Protein AF-A0A0C3QW92-F1 (afdb_monomer)

Foldseek 3Di:
DDDDDDDPPDPVVVVVVVVVVVVVVVVVVVVVVVVVVVVVVVVVLVVLVVVLVVVVVVCVVVVPPVDDVVVVVVVVVVSVVVVCVPPPPDPDDPPPPCDPCCVVVNNPDDVVVVVVVVVVVVVVVVVVVVPPDDPPPPDPPDDDDDDDDDDDPDDDDDDDDDDDDDDDDDDDDDDDD

Mean predicted aligned error: 20.6 Å

pLDDT: mean 70.95, std 16.52, range [39.31, 97.06]

Organism: NCBI:txid1051891

Solvent-accessible surface area (backbone atoms only — not comparable to full-atom values): 11782 Å² total; per-residue (Å²): 138,80,84,81,78,80,82,84,76,78,66,65,64,63,61,52,49,54,54,51,51,51,52,51,51,52,53,50,52,53,50,52,53,52,51,53,52,51,55,50,53,53,51,53,50,51,51,51,53,50,52,52,51,50,52,51,54,49,42,60,72,68,64,51,87,80,75,44,7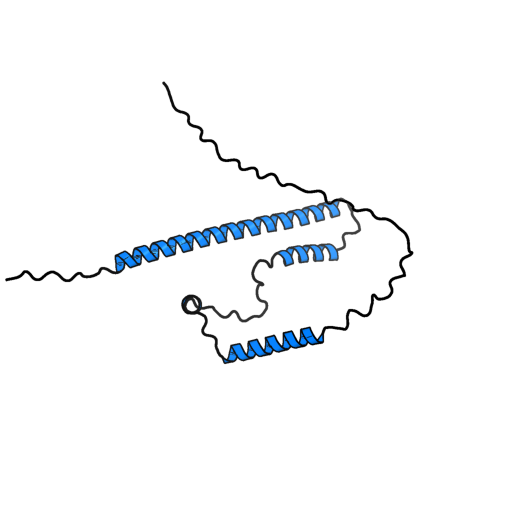4,64,57,55,51,50,52,51,50,51,62,52,58,70,53,64,84,44,78,73,81,64,83,85,59,85,78,73,79,80,46,75,64,32,73,76,72,47,71,80,78,53,71,74,57,53,53,52,54,50,52,52,51,49,50,54,52,52,50,59,58,67,67,64,85,76,89,78,86,84,74,89,82,74,79,85,81,84,90,76,89,80,94,73,90,78,79,82,85,83,83,81,80,83,85,78,87,80,79,87,78,82,83,85,82,79,85,86,134

Structure (mmCIF, N/CA/C/O backbone):
data_AF-A0A0C3QW92-F1
#
_entry.id   AF-A0A0C3QW92-F1
#
loop_
_atom_site.group_PDB
_atom_site.id
_atom_site.type_symbol
_atom_site.label_atom_id
_atom_site.label_alt_id
_atom_site.label_comp_id
_atom_site.label_asym_id
_atom_site.label_entity_id
_atom_site.label_seq_id
_atom_site.pdbx_PDB_ins_code
_atom_site.Cartn_x
_atom_site.Cartn_y
_atom_site.Cartn_z
_atom_site.occupancy
_atom_site.B_iso_or_equiv
_atom_site.auth_seq_id
_atom_site.auth_comp_id
_atom_site.auth_asym_id
_atom_site.auth_atom_id
_atom_site.pdbx_PDB_model_num
ATOM 1 N N . MET A 1 1 ? 32.031 0.595 -63.935 1.00 53.91 1 MET A N 1
ATOM 2 C CA . MET A 1 1 ? 31.294 1.785 -63.458 1.00 53.91 1 MET A CA 1
ATOM 3 C C . MET A 1 1 ? 30.206 1.260 -62.545 1.00 53.91 1 MET A C 1
ATOM 5 O O . MET A 1 1 ? 29.098 1.015 -63.002 1.00 53.91 1 MET A O 1
ATOM 9 N N . ASP A 1 2 ? 30.573 0.970 -61.298 1.00 61.22 2 ASP A N 1
ATOM 10 C CA . ASP A 1 2 ? 29.681 0.332 -60.329 1.00 61.22 2 ASP A CA 1
ATOM 11 C C . ASP A 1 2 ? 28.888 1.401 -59.567 1.00 61.22 2 ASP A C 1
ATOM 13 O O . ASP A 1 2 ? 29.482 2.383 -59.107 1.00 61.22 2 ASP A O 1
ATOM 17 N N . PRO A 1 3 ? 27.555 1.266 -59.445 1.00 74.06 3 PRO A N 1
ATOM 18 C CA . PRO A 1 3 ? 26.740 2.254 -58.763 1.00 74.06 3 PRO A CA 1
ATOM 19 C C . PRO A 1 3 ? 26.936 2.144 -57.249 1.00 74.06 3 PRO A C 1
ATOM 21 O O . PRO A 1 3 ? 26.678 1.119 -56.620 1.00 74.06 3 PRO A O 1
ATOM 24 N N . LEU A 1 4 ? 27.396 3.255 -56.682 1.00 71.12 4 LEU A N 1
ATOM 25 C CA . LEU A 1 4 ? 27.609 3.498 -55.263 1.00 71.12 4 LEU A CA 1
ATOM 26 C C . LEU A 1 4 ? 26.313 3.223 -54.472 1.00 71.12 4 LEU A C 1
ATOM 28 O O . LEU A 1 4 ? 25.321 3.941 -54.610 1.00 71.12 4 LEU A O 1
ATOM 32 N N . ALA A 1 5 ? 26.314 2.175 -53.647 1.00 74.50 5 ALA A N 1
ATOM 33 C CA . ALA A 1 5 ? 25.187 1.845 -52.780 1.00 74.50 5 ALA A CA 1
ATOM 34 C C . ALA A 1 5 ? 24.950 2.963 -51.738 1.00 74.50 5 ALA A C 1
ATOM 36 O O . ALA A 1 5 ? 25.911 3.468 -51.147 1.00 74.50 5 ALA A O 1
ATOM 37 N N . PRO A 1 6 ? 23.692 3.364 -51.473 1.00 74.56 6 PRO A N 1
ATOM 38 C CA . PRO A 1 6 ? 23.403 4.448 -50.541 1.00 74.56 6 PRO A CA 1
ATOM 39 C C . PRO A 1 6 ? 23.664 4.033 -49.081 1.00 74.56 6 PRO A C 1
ATOM 41 O O . PRO A 1 6 ? 23.365 2.899 -48.691 1.00 74.56 6 PRO A O 1
ATOM 44 N N . PRO A 1 7 ? 24.158 4.949 -48.225 1.00 71.12 7 PRO A N 1
ATOM 45 C CA . PRO A 1 7 ? 24.403 4.651 -46.822 1.00 71.12 7 PRO A CA 1
ATOM 46 C C . PRO A 1 7 ? 23.078 4.458 -46.075 1.00 71.12 7 PRO A C 1
ATOM 48 O O . PRO A 1 7 ? 22.225 5.350 -46.022 1.00 71.12 7 PRO A O 1
ATOM 51 N N . LEU A 1 8 ? 22.928 3.291 -45.446 1.00 64.44 8 LEU A N 1
ATOM 52 C CA . LEU A 1 8 ? 21.831 2.960 -44.540 1.00 64.44 8 LEU A CA 1
ATOM 53 C C . LEU A 1 8 ? 21.866 3.893 -43.318 1.00 64.44 8 LEU A C 1
ATOM 55 O O . LEU A 1 8 ? 22.445 3.572 -42.279 1.00 64.44 8 LEU A O 1
ATOM 59 N N . ARG A 1 9 ? 21.219 5.061 -43.420 1.00 64.75 9 ARG A N 1
ATOM 60 C CA . ARG A 1 9 ? 20.893 5.908 -42.267 1.00 64.75 9 ARG A CA 1
ATOM 61 C C . ARG A 1 9 ? 19.939 5.134 -41.360 1.00 64.75 9 ARG A C 1
ATOM 63 O O . ARG A 1 9 ? 18.720 5.163 -41.538 1.00 64.75 9 ARG A O 1
ATOM 70 N N . ARG A 1 10 ? 20.507 4.423 -40.383 1.00 65.75 10 ARG A N 1
ATOM 71 C CA . ARG A 1 10 ? 19.773 3.810 -39.273 1.00 65.75 10 ARG A CA 1
ATOM 72 C C . ARG A 1 10 ? 18.906 4.901 -38.646 1.00 65.75 10 ARG A C 1
ATOM 74 O O . ARG A 1 10 ? 19.425 5.928 -38.224 1.00 65.75 10 ARG A O 1
ATOM 81 N N . ARG A 1 11 ? 17.585 4.711 -38.632 1.00 70.44 11 ARG A N 1
ATOM 82 C CA . ARG A 1 11 ? 16.642 5.576 -37.910 1.00 70.44 11 ARG A CA 1
ATOM 83 C C . ARG A 1 11 ? 16.424 4.962 -36.520 1.00 70.44 11 ARG A C 1
ATOM 85 O O . ARG A 1 11 ? 15.485 4.178 -36.374 1.00 70.44 11 ARG A O 1
ATOM 92 N N . PRO A 1 12 ? 17.267 5.264 -35.510 1.00 76.25 12 PRO A N 1
ATOM 93 C CA . PRO A 1 12 ? 17.177 4.641 -34.183 1.00 76.25 12 PRO A CA 1
ATOM 94 C C . PRO A 1 12 ? 15.831 4.908 -33.497 1.00 76.25 12 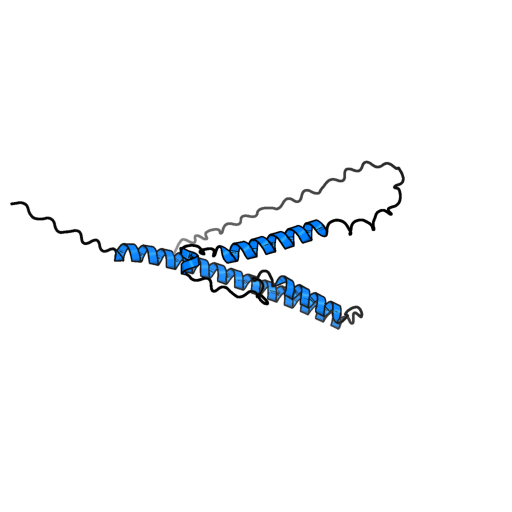PRO A C 1
ATOM 96 O O . PRO A 1 12 ? 15.383 4.111 -32.679 1.00 76.25 12 PRO A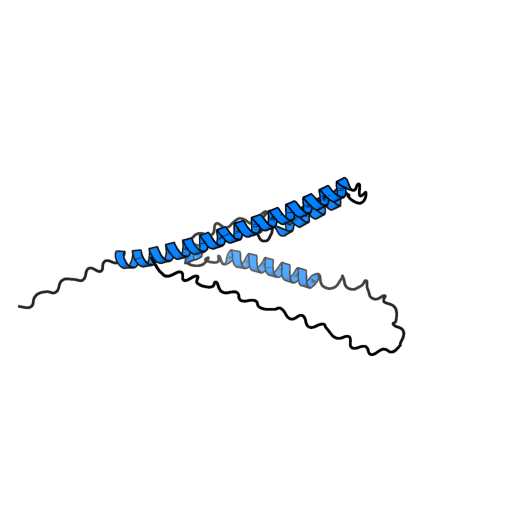 O 1
ATOM 99 N N . PHE A 1 13 ? 15.140 5.981 -33.892 1.00 82.81 13 PHE A N 1
ATOM 100 C CA . PHE A 1 13 ? 13.857 6.392 -33.330 1.00 82.81 13 PHE A CA 1
ATOM 101 C C . PHE A 1 13 ? 12.744 5.345 -33.440 1.00 82.81 13 PHE A C 1
ATOM 103 O O . PHE A 1 13 ? 11.928 5.258 -32.530 1.00 82.81 13 PHE A O 1
ATOM 110 N N . ARG A 1 14 ? 12.707 4.523 -34.502 1.00 83.00 14 ARG A N 1
ATOM 111 C CA . ARG A 1 14 ? 11.650 3.500 -34.639 1.00 83.00 14 ARG A CA 1
ATOM 112 C C . ARG A 1 14 ? 11.787 2.411 -33.574 1.00 83.00 14 ARG A C 1
ATOM 114 O O . ARG A 1 14 ? 10.817 2.091 -32.901 1.00 83.00 14 ARG A O 1
ATOM 121 N N . TYR A 1 15 ? 12.999 1.900 -33.374 1.00 84.44 15 TYR A N 1
ATOM 122 C CA . TYR A 1 15 ? 13.267 0.881 -32.356 1.00 84.44 15 TYR A CA 1
ATOM 123 C C . TYR A 1 15 ? 13.136 1.439 -30.936 1.00 84.44 15 TYR A C 1
ATOM 125 O O . TYR A 1 15 ? 12.532 0.795 -30.083 1.00 84.44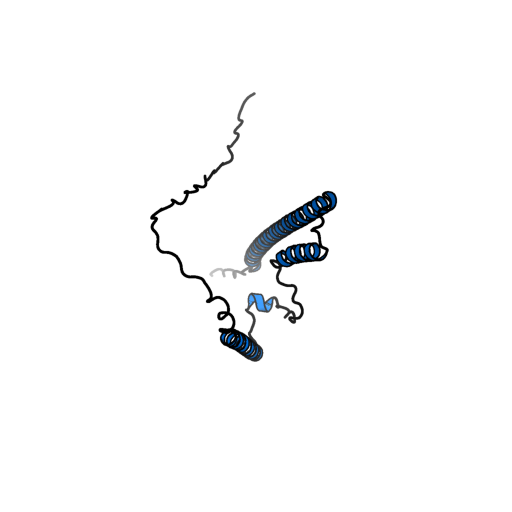 15 TYR A O 1
ATOM 133 N N . ALA A 1 16 ? 13.628 2.658 -30.699 1.00 87.94 16 ALA A N 1
ATOM 134 C CA . ALA A 1 16 ? 13.503 3.318 -29.403 1.00 87.94 16 ALA A CA 1
ATOM 135 C C . ALA A 1 16 ? 12.035 3.523 -28.996 1.00 87.94 16 ALA A C 1
ATOM 137 O O . ALA A 1 16 ? 11.675 3.254 -27.853 1.00 87.94 16 ALA A O 1
ATOM 138 N N . PHE A 1 17 ? 11.175 3.936 -29.935 1.00 92.75 17 PHE A N 1
ATOM 139 C CA . PHE A 1 17 ? 9.751 4.125 -29.666 1.00 92.75 17 PHE A CA 1
ATOM 140 C C . PHE A 1 17 ? 9.057 2.816 -29.277 1.00 92.75 17 PHE A C 1
ATOM 142 O O . PHE A 1 17 ? 8.297 2.795 -28.313 1.00 92.75 17 PHE A O 1
ATOM 149 N N . HIS A 1 18 ? 9.356 1.710 -29.968 1.00 89.50 18 HIS A N 1
ATOM 150 C CA . HIS A 1 18 ? 8.782 0.408 -29.621 1.00 89.50 18 HIS A CA 1
ATOM 151 C C . HIS A 1 18 ? 9.189 -0.047 -28.214 1.00 89.50 18 HIS A C 1
ATOM 153 O O . HIS A 1 18 ? 8.323 -0.444 -27.436 1.00 89.50 18 HIS A O 1
ATOM 159 N N . ILE A 1 19 ? 10.467 0.093 -27.848 1.00 94.12 19 ILE A N 1
ATOM 160 C CA . ILE A 1 19 ? 10.949 -0.257 -26.501 1.00 94.12 19 ILE A CA 1
ATOM 161 C C . ILE A 1 19 ? 10.284 0.627 -25.439 1.00 94.12 19 ILE A C 1
ATOM 163 O O . ILE A 1 19 ? 9.784 0.117 -24.438 1.00 94.12 19 ILE A O 1
ATOM 167 N N . LEU A 1 20 ? 10.219 1.940 -25.678 1.00 94.75 20 LEU A N 1
ATOM 168 C CA . LEU A 1 20 ? 9.598 2.884 -24.752 1.00 94.75 20 LEU A CA 1
ATOM 169 C C . LEU A 1 20 ? 8.101 2.606 -24.577 1.00 94.75 20 LEU A C 1
ATOM 171 O O . LEU A 1 20 ? 7.603 2.645 -23.458 1.00 94.75 20 LEU A O 1
ATOM 175 N N . SER A 1 21 ? 7.394 2.277 -25.661 1.00 93.31 21 SER A N 1
ATOM 176 C CA . SER A 1 21 ? 5.967 1.944 -25.610 1.00 93.31 21 SER A CA 1
ATOM 177 C C . SER A 1 21 ? 5.696 0.663 -24.818 1.00 93.31 21 SER A C 1
ATOM 179 O O . SER A 1 21 ? 4.755 0.624 -24.028 1.00 93.31 21 SER A O 1
ATOM 181 N N . GLY A 1 22 ? 6.552 -0.357 -24.960 1.00 96.25 22 GLY A N 1
ATOM 182 C CA . GLY A 1 22 ? 6.461 -1.586 -24.176 1.00 96.25 22 GLY A CA 1
ATOM 183 C C . GLY A 1 22 ? 6.705 -1.329 -22.691 1.00 96.25 22 GLY A C 1
ATOM 184 O O . GLY A 1 22 ? 5.920 -1.773 -21.859 1.00 96.25 22 GLY A O 1
ATOM 185 N N . LEU A 1 23 ? 7.739 -0.547 -22.365 1.00 96.31 23 LEU A N 1
ATOM 186 C CA . LEU A 1 23 ? 8.052 -0.169 -20.986 1.00 96.31 23 LEU A CA 1
ATOM 187 C C . LEU A 1 23 ? 6.943 0.683 -20.353 1.00 96.31 23 LEU A C 1
ATOM 189 O O . LEU A 1 23 ? 6.585 0.476 -19.198 1.00 96.31 23 LEU A O 1
ATOM 193 N N . ALA A 1 24 ? 6.378 1.625 -21.109 1.00 96.19 24 ALA A N 1
ATOM 194 C CA . ALA A 1 24 ? 5.265 2.442 -20.646 1.00 96.19 24 ALA A CA 1
ATOM 195 C C . ALA A 1 24 ? 4.026 1.580 -20.365 1.00 96.19 24 ALA A C 1
ATOM 197 O O . ALA A 1 24 ? 3.384 1.755 -19.333 1.00 96.19 24 ALA A O 1
ATOM 198 N N . MET A 1 25 ? 3.724 0.610 -21.235 1.00 97.06 25 MET A N 1
ATOM 199 C CA . MET A 1 25 ? 2.604 -0.313 -21.036 1.00 97.06 25 MET A CA 1
ATOM 200 C C . MET A 1 25 ? 2.798 -1.225 -19.825 1.00 97.06 25 MET A C 1
ATOM 202 O O . MET A 1 25 ? 1.863 -1.394 -19.045 1.00 97.06 25 MET A O 1
ATOM 206 N N . THR A 1 26 ? 3.992 -1.786 -19.618 1.00 96.94 26 THR A N 1
ATOM 207 C CA . THR A 1 26 ? 4.255 -2.626 -18.438 1.00 96.94 26 THR A CA 1
ATOM 208 C C . THR A 1 26 ? 4.254 -1.806 -17.153 1.00 96.94 26 THR A C 1
ATOM 210 O O . THR A 1 26 ? 3.671 -2.237 -16.160 1.00 96.94 26 THR A O 1
ATOM 213 N N . SER A 1 27 ? 4.831 -0.601 -17.176 1.00 96.12 27 SER A N 1
ATOM 214 C CA . SER A 1 27 ? 4.802 0.328 -16.044 1.00 96.12 27 SER A CA 1
ATOM 215 C C . SER A 1 27 ? 3.369 0.706 -15.669 1.00 96.12 27 SER A C 1
ATOM 217 O O . SER A 1 27 ? 3.001 0.625 -14.497 1.00 96.12 27 SER A O 1
ATOM 219 N N . LEU A 1 28 ? 2.532 1.032 -16.658 1.00 95.69 28 LEU A N 1
ATOM 220 C CA . LEU A 1 28 ? 1.125 1.347 -16.436 1.00 95.69 28 LEU A CA 1
ATOM 221 C C . LEU A 1 28 ? 0.346 0.134 -15.907 1.00 95.69 28 LEU A C 1
ATOM 223 O O . LEU A 1 28 ? -0.447 0.275 -14.979 1.00 95.69 28 LEU A O 1
ATOM 227 N N . ALA A 1 29 ? 0.596 -1.062 -16.447 1.00 95.38 29 ALA A N 1
ATOM 228 C CA . ALA A 1 29 ? -0.040 -2.291 -15.979 1.00 95.38 29 ALA A CA 1
ATOM 229 C C . ALA A 1 29 ? 0.293 -2.580 -14.506 1.00 95.38 29 ALA A C 1
ATOM 231 O O . ALA A 1 29 ? -0.610 -2.847 -13.714 1.00 95.38 29 ALA A O 1
ATOM 232 N N . LEU A 1 30 ? 1.568 -2.461 -14.122 1.00 95.38 30 LEU A N 1
ATOM 233 C CA . LEU A 1 30 ? 2.003 -2.609 -12.730 1.00 95.38 30 LEU A CA 1
ATOM 234 C C . LEU A 1 30 ? 1.372 -1.547 -11.827 1.00 95.38 30 LEU A C 1
ATOM 236 O O . LEU A 1 30 ? 0.913 -1.860 -10.730 1.00 95.38 30 LEU A O 1
ATOM 240 N N . HIS A 1 31 ? 1.293 -0.302 -12.298 1.00 94.75 31 HIS A N 1
ATOM 241 C CA . HIS A 1 31 ? 0.679 0.780 -11.539 1.00 94.75 31 HIS A CA 1
ATOM 242 C C . HIS A 1 31 ? -0.798 0.506 -11.231 1.00 94.75 31 HIS A C 1
ATOM 244 O O . HIS A 1 31 ? -1.225 0.655 -10.088 1.00 94.75 31 HIS A O 1
ATOM 250 N N . ILE A 1 32 ? -1.568 0.048 -12.221 1.00 95.12 32 ILE A N 1
ATOM 251 C CA . ILE A 1 32 ? -2.993 -0.269 -12.047 1.00 95.12 32 ILE A CA 1
ATOM 252 C C . ILE A 1 32 ? -3.187 -1.445 -11.081 1.00 95.12 32 ILE A C 1
ATOM 254 O O . ILE A 1 32 ? -4.102 -1.418 -10.257 1.00 95.12 32 ILE A O 1
ATOM 258 N N . ILE A 1 33 ? -2.330 -2.470 -11.148 1.00 94.88 33 ILE A N 1
ATOM 259 C CA . ILE A 1 33 ? -2.380 -3.605 -10.213 1.00 94.88 33 ILE A CA 1
ATOM 260 C C . ILE A 1 33 ? -2.158 -3.113 -8.779 1.00 94.88 33 ILE A C 1
ATOM 262 O O . ILE A 1 33 ? -2.973 -3.410 -7.906 1.00 94.88 33 ILE A O 1
ATOM 266 N N . ASN A 1 34 ? -1.139 -2.280 -8.561 1.00 88.75 34 ASN A N 1
ATOM 267 C CA . ASN A 1 34 ? -0.847 -1.717 -7.244 1.00 88.75 34 ASN A CA 1
ATOM 268 C C . ASN A 1 34 ? -1.993 -0.838 -6.721 1.00 88.75 34 ASN A C 1
ATOM 270 O O . ASN A 1 34 ? -2.345 -0.927 -5.547 1.00 88.75 34 ASN A O 1
ATOM 274 N N . GLN A 1 35 ? -2.617 -0.024 -7.580 1.00 91.56 35 GLN A N 1
ATOM 275 C CA . GLN A 1 35 ? -3.794 0.764 -7.196 1.00 91.56 35 GLN A CA 1
ATOM 276 C C . GLN A 1 35 ? -4.964 -0.128 -6.775 1.00 91.56 35 GLN A C 1
ATOM 278 O O . GLN A 1 35 ? -5.629 0.137 -5.775 1.00 91.56 35 GLN A O 1
ATOM 283 N N . ARG A 1 36 ? -5.224 -1.206 -7.523 1.00 93.00 36 ARG A N 1
ATOM 284 C CA . ARG A 1 36 ? -6.300 -2.144 -7.194 1.00 93.00 36 ARG A CA 1
ATOM 285 C C . ARG A 1 36 ? -6.066 -2.809 -5.841 1.00 93.00 36 ARG A C 1
ATOM 287 O O . ARG A 1 36 ? -7.015 -2.956 -5.071 1.00 93.00 36 ARG A O 1
ATOM 294 N N . ASP A 1 37 ? -4.830 -3.199 -5.562 1.00 88.44 37 ASP A N 1
ATOM 295 C CA . ASP A 1 37 ? -4.475 -3.844 -4.303 1.00 88.44 37 ASP A CA 1
ATOM 296 C C . ASP A 1 37 ? -4.570 -2.859 -3.127 1.00 88.44 37 ASP A C 1
ATOM 298 O O . ASP A 1 37 ? -5.143 -3.216 -2.098 1.00 88.44 37 ASP A O 1
ATOM 302 N N . ALA A 1 38 ? -4.167 -1.597 -3.318 1.00 84.62 38 ALA A N 1
ATOM 303 C CA . ALA A 1 38 ? -4.364 -0.527 -2.335 1.00 84.62 38 ALA A CA 1
ATOM 304 C C . ALA A 1 38 ? -5.856 -0.278 -2.034 1.00 84.62 38 ALA A C 1
ATOM 306 O O . ALA A 1 38 ? -6.283 -0.251 -0.882 1.00 84.62 38 ALA A O 1
ATOM 307 N N . HIS A 1 39 ? -6.706 -0.207 -3.062 1.00 89.50 39 HIS A N 1
ATOM 308 C CA . HIS A 1 39 ? -8.150 -0.081 -2.846 1.00 89.50 39 HIS A CA 1
ATOM 309 C C . HIS A 1 39 ? -8.752 -1.298 -2.134 1.00 89.50 39 HIS A C 1
ATOM 311 O O . HIS A 1 39 ? -9.734 -1.170 -1.398 1.00 89.50 39 HIS A O 1
ATOM 317 N N . ARG A 1 40 ? -8.199 -2.496 -2.354 1.00 88.69 40 ARG A N 1
ATOM 318 C CA . ARG A 1 40 ? -8.641 -3.707 -1.658 1.00 88.69 40 ARG A CA 1
ATOM 319 C C . ARG A 1 40 ? -8.258 -3.664 -0.181 1.00 88.69 40 ARG A C 1
ATOM 321 O O . ARG A 1 40 ? -9.109 -3.996 0.643 1.00 88.69 40 ARG A O 1
ATOM 328 N N . SER A 1 41 ? -7.038 -3.240 0.156 1.00 84.94 41 SER A N 1
ATOM 329 C CA . SER A 1 41 ? -6.630 -3.065 1.554 1.00 84.94 41 SER A CA 1
ATOM 330 C C . SER A 1 41 ? -7.471 -2.004 2.257 1.00 84.94 41 SER A C 1
ATOM 332 O O . SER A 1 41 ? -7.938 -2.255 3.364 1.00 84.94 41 SER A O 1
ATOM 334 N N . ASP A 1 42 ? -7.769 -0.885 1.591 1.00 85.88 42 ASP A N 1
ATOM 335 C CA . ASP A 1 42 ? -8.598 0.184 2.161 1.00 85.88 42 ASP A CA 1
ATOM 336 C C . ASP A 1 42 ? -10.013 -0.301 2.483 1.00 85.88 42 ASP A C 1
ATOM 338 O O . ASP A 1 42 ? -10.562 -0.012 3.545 1.00 85.88 42 ASP A O 1
ATOM 342 N N . ARG A 1 43 ? -10.616 -1.089 1.585 1.00 89.81 43 ARG A N 1
ATOM 343 C CA . ARG A 1 43 ? -11.952 -1.655 1.813 1.00 89.81 43 ARG A CA 1
ATOM 344 C C . ARG A 1 43 ? -11.970 -2.637 2.974 1.00 89.81 43 ARG A C 1
ATOM 346 O O . ARG A 1 43 ? -12.890 -2.582 3.784 1.00 89.81 43 ARG A O 1
ATOM 353 N N . LEU A 1 44 ? -10.973 -3.517 3.060 1.00 86.50 44 LEU A N 1
ATOM 354 C CA . LEU A 1 44 ? -10.842 -4.438 4.191 1.00 86.50 44 LEU A CA 1
ATOM 355 C C . LEU A 1 44 ? -10.639 -3.667 5.498 1.00 86.50 44 LEU A C 1
ATOM 357 O O . LEU A 1 44 ? -11.251 -4.004 6.503 1.00 86.50 44 LEU A O 1
ATOM 361 N N . HIS A 1 45 ? -9.862 -2.586 5.467 1.00 83.19 45 HIS A N 1
ATOM 362 C CA . HIS A 1 45 ? -9.645 -1.723 6.624 1.00 83.19 45 HIS A CA 1
ATOM 363 C C . HIS A 1 45 ? -10.932 -1.058 7.111 1.00 83.19 45 HIS A C 1
ATOM 365 O O . HIS A 1 45 ? -11.263 -1.113 8.296 1.00 83.19 45 HIS A O 1
ATOM 371 N N . LEU A 1 46 ? -11.697 -0.462 6.195 1.00 89.00 46 LEU A N 1
ATOM 372 C CA . LEU A 1 46 ? -12.987 0.139 6.525 1.00 89.00 46 LEU A CA 1
ATOM 373 C C . LEU A 1 46 ? -13.987 -0.914 7.025 1.00 89.00 46 LEU A C 1
ATOM 375 O O . LEU A 1 46 ? -14.727 -0.640 7.968 1.00 89.00 46 LEU A O 1
ATOM 379 N N . ALA A 1 47 ? -13.978 -2.125 6.462 1.00 90.31 47 ALA A N 1
ATOM 380 C CA . ALA A 1 47 ? -14.802 -3.236 6.940 1.00 90.31 47 ALA A CA 1
ATOM 381 C C . ALA A 1 47 ? -14.432 -3.656 8.377 1.00 90.31 47 ALA A C 1
ATOM 383 O O . ALA A 1 47 ? -15.310 -3.841 9.217 1.00 90.31 47 ALA A O 1
ATOM 384 N N . THR A 1 48 ? -13.141 -3.730 8.704 1.00 88.56 48 THR A N 1
ATOM 385 C CA . THR A 1 48 ? -12.685 -4.021 10.071 1.00 88.56 48 THR A CA 1
ATOM 386 C C . THR A 1 48 ? -13.096 -2.913 11.037 1.00 88.56 48 THR A C 1
ATOM 388 O O . THR A 1 48 ? -13.687 -3.191 12.077 1.00 88.56 48 THR A O 1
ATOM 391 N N . LYS A 1 49 ? -12.862 -1.643 10.680 1.00 87.62 49 LYS A N 1
ATOM 392 C CA . LYS A 1 49 ? -13.262 -0.491 11.505 1.00 87.62 49 LYS A CA 1
ATOM 393 C C . LYS A 1 49 ? -14.766 -0.450 11.758 1.00 87.62 49 LYS A C 1
ATOM 395 O O . LYS A 1 49 ? -15.184 -0.193 12.881 1.00 87.62 49 LYS A O 1
ATOM 400 N N . THR A 1 50 ? -15.571 -0.705 10.730 1.00 90.75 50 THR A N 1
ATOM 401 C CA . THR A 1 50 ? -17.035 -0.739 10.865 1.00 90.75 50 THR A CA 1
ATOM 402 C C . THR A 1 50 ? -17.488 -1.888 11.755 1.00 90.75 50 THR A C 1
ATOM 404 O O . THR A 1 50 ? -18.289 -1.643 12.645 1.00 90.75 50 THR A O 1
ATOM 407 N N . THR A 1 51 ? -16.904 -3.082 11.612 1.00 90.44 51 THR A N 1
ATOM 408 C CA . THR A 1 51 ? -17.206 -4.234 12.482 1.00 90.44 51 THR A CA 1
ATOM 409 C C . THR A 1 51 ? -16.882 -3.933 13.948 1.00 90.44 51 THR A C 1
ATOM 411 O O . THR A 1 51 ? -17.696 -4.195 14.827 1.00 90.44 51 THR A O 1
ATOM 414 N N . ILE A 1 52 ? -15.724 -3.318 14.218 1.00 87.88 52 ILE A N 1
ATOM 415 C CA . ILE A 1 52 ? -15.318 -2.918 15.575 1.00 87.88 52 ILE A CA 1
ATOM 416 C C . ILE A 1 52 ? -16.282 -1.876 16.157 1.00 87.88 52 ILE A C 1
ATOM 418 O O . ILE A 1 52 ? -16.690 -1.979 17.311 1.00 87.88 52 ILE A O 1
ATOM 422 N N . LEU A 1 53 ? -16.652 -0.859 15.375 1.00 89.12 53 LEU A N 1
ATOM 423 C CA . LEU A 1 53 ? -17.589 0.174 15.823 1.00 89.12 53 LEU A CA 1
ATOM 424 C C . LEU A 1 53 ? -18.997 -0.395 16.042 1.00 89.12 53 LEU A C 1
ATOM 426 O O . LEU A 1 53 ? -19.683 -0.001 16.984 1.00 89.12 53 LEU A O 1
ATOM 430 N N . GLU A 1 54 ? -19.432 -1.329 15.202 1.00 90.88 54 GLU A N 1
ATOM 431 C CA . GLU A 1 54 ? -20.712 -2.016 15.349 1.00 90.88 54 GLU A CA 1
ATOM 432 C C . GLU A 1 54 ? -20.736 -2.880 16.615 1.00 90.88 54 GLU A C 1
ATOM 434 O O . GLU A 1 54 ? -21.679 -2.798 17.400 1.00 90.88 54 GLU A O 1
ATOM 439 N N . GLU A 1 55 ? -19.656 -3.612 16.893 1.00 89.06 55 GLU A N 1
ATOM 440 C CA . GLU A 1 55 ? -19.498 -4.348 18.146 1.00 89.06 55 GLU A CA 1
ATOM 441 C C . GLU A 1 55 ? -19.536 -3.408 19.361 1.00 89.06 55 GLU A C 1
ATOM 443 O O . GLU A 1 55 ? -20.266 -3.657 20.323 1.00 89.06 55 GLU A O 1
ATOM 448 N N . LEU A 1 56 ? -18.804 -2.292 1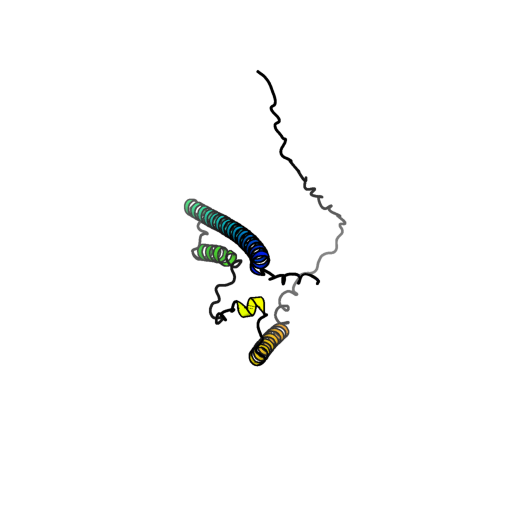9.307 1.00 87.38 56 LEU A N 1
ATOM 449 C CA . LEU A 1 56 ? -18.749 -1.319 20.395 1.00 87.38 56 LEU A CA 1
ATOM 450 C C . LEU A 1 56 ? -20.122 -0.693 20.665 1.00 87.38 56 LEU A C 1
ATOM 452 O O . LEU A 1 56 ? -20.562 -0.598 21.810 1.00 87.38 56 LEU A O 1
ATOM 456 N N . THR A 1 57 ? -20.825 -0.288 19.606 1.00 88.94 57 THR A N 1
ATOM 457 C CA . THR A 1 57 ? -22.176 0.276 19.720 1.00 88.94 57 THR A CA 1
ATOM 458 C C . THR A 1 57 ? -23.185 -0.757 20.216 1.00 88.94 57 THR A C 1
ATOM 460 O O . THR A 1 57 ? -24.063 -0.404 21.004 1.00 88.94 57 THR A O 1
ATOM 463 N N . GLY A 1 58 ? -23.039 -2.028 19.826 1.00 88.69 58 GLY A N 1
ATOM 464 C CA . GLY A 1 58 ? -23.812 -3.146 20.363 1.00 88.69 58 GLY A CA 1
ATOM 465 C C . GLY A 1 58 ? -23.629 -3.302 21.872 1.00 88.69 58 GLY A C 1
ATOM 466 O O . GLY A 1 58 ? -24.616 -3.320 22.606 1.00 88.69 58 GLY A O 1
ATOM 467 N N . ARG A 1 59 ? -22.377 -3.314 22.344 1.00 85.19 59 ARG A N 1
ATOM 468 C CA . ARG A 1 59 ? -22.038 -3.438 23.772 1.00 85.19 59 ARG A CA 1
ATOM 469 C C . ARG A 1 59 ? -22.500 -2.235 24.611 1.00 85.19 59 ARG A C 1
ATOM 471 O O . ARG A 1 59 ? -22.979 -2.404 25.731 1.00 85.19 59 ARG A O 1
ATOM 478 N N . ILE A 1 60 ? -22.425 -1.017 24.061 1.00 85.31 60 ILE A N 1
ATOM 479 C CA . ILE A 1 60 ? -22.958 0.191 24.720 1.00 85.31 60 ILE A CA 1
ATOM 480 C C . ILE A 1 60 ? -24.480 0.083 24.872 1.00 85.31 60 ILE A C 1
ATOM 482 O O . ILE A 1 60 ? -25.027 0.402 25.926 1.00 85.31 60 ILE A O 1
ATOM 486 N N . ARG A 1 61 ? -25.181 -0.391 23.833 1.00 87.12 61 ARG A N 1
ATOM 487 C CA . ARG A 1 61 ? -26.640 -0.572 23.873 1.00 87.12 61 ARG A CA 1
ATOM 488 C C . ARG A 1 61 ? -27.079 -1.691 24.813 1.00 87.12 61 ARG A C 1
ATOM 490 O O . ARG A 1 61 ? -28.152 -1.573 25.394 1.00 87.12 61 ARG A O 1
ATOM 497 N N . SER A 1 62 ? -26.280 -2.745 24.978 1.00 88.12 62 SER A N 1
ATOM 498 C CA . SER A 1 62 ? -26.563 -3.815 25.942 1.00 88.12 62 SER A CA 1
ATOM 499 C C . SER A 1 62 ? -26.303 -3.409 27.396 1.00 88.12 62 SER A C 1
ATOM 501 O O . SER A 1 62 ? -26.598 -4.194 28.293 1.00 88.12 62 SER A O 1
ATOM 503 N N . GLY A 1 63 ? -25.788 -2.197 27.640 1.00 83.25 63 GLY A N 1
ATOM 504 C CA . GLY A 1 63 ? -25.520 -1.689 28.984 1.00 83.25 63 GLY A CA 1
ATOM 505 C C . GLY A 1 63 ? -24.418 -2.462 29.704 1.00 83.25 63 GLY A C 1
ATOM 506 O O . GLY A 1 63 ? -24.461 -2.558 30.927 1.00 83.25 63 GLY A O 1
ATOM 507 N N . ASP A 1 64 ? -23.472 -3.041 28.955 1.00 79.69 64 ASP A N 1
ATOM 508 C CA . ASP A 1 64 ? -22.423 -3.891 29.516 1.00 79.69 64 ASP A CA 1
ATOM 509 C C . ASP A 1 64 ? -21.432 -3.041 30.343 1.00 79.69 64 ASP A C 1
ATOM 511 O O . ASP A 1 64 ? -20.758 -2.167 29.783 1.00 79.69 64 ASP A O 1
ATOM 515 N N . PRO A 1 65 ? -21.336 -3.238 31.674 1.00 66.56 65 PRO A N 1
ATOM 516 C CA . PRO A 1 65 ? -20.514 -2.401 32.547 1.00 66.56 65 PRO A CA 1
ATOM 517 C C . PRO A 1 65 ? -19.005 -2.651 32.401 1.00 66.56 65 PRO A C 1
ATOM 519 O O . PRO A 1 65 ? -18.219 -1.929 33.013 1.00 66.56 65 PRO A O 1
ATOM 522 N N . SER A 1 66 ? -18.573 -3.644 31.611 1.00 65.75 66 SER A N 1
ATOM 523 C CA . SER A 1 66 ? -17.148 -3.929 31.386 1.00 65.75 66 SER A CA 1
ATOM 524 C C . SER A 1 66 ? -16.469 -2.974 30.396 1.00 65.75 66 SER A C 1
ATOM 526 O O . SER A 1 66 ? -15.244 -2.956 30.321 1.00 65.75 66 SER A O 1
ATOM 528 N N . LEU A 1 67 ? -17.234 -2.161 29.656 1.00 68.75 67 LEU A N 1
ATOM 529 C CA . LEU A 1 67 ? -16.722 -1.178 28.694 1.00 68.75 67 LEU A CA 1
ATOM 530 C C . LEU A 1 67 ? -16.001 -0.020 29.399 1.00 68.75 67 LEU A C 1
ATOM 532 O O . LEU A 1 67 ? -16.550 1.058 29.626 1.00 68.75 67 LEU A O 1
ATOM 536 N N . THR A 1 68 ? -14.729 -0.232 29.718 1.00 78.19 68 THR A N 1
ATOM 537 C CA . THR A 1 68 ? -13.851 0.833 30.204 1.00 78.19 68 THR A CA 1
ATOM 538 C C . THR A 1 68 ? -13.295 1.606 29.008 1.00 78.19 68 THR A C 1
ATOM 540 O O . THR A 1 68 ? -12.936 1.014 27.990 1.00 78.19 68 THR A O 1
ATOM 543 N N . LEU A 1 69 ? -13.176 2.934 29.122 1.00 77.69 69 LEU A N 1
ATOM 544 C CA . LEU A 1 69 ? -12.626 3.802 28.064 1.00 77.69 69 LEU A CA 1
ATOM 545 C C . LEU A 1 69 ? -11.242 3.335 27.562 1.00 77.69 69 LEU A C 1
ATOM 547 O O . LEU A 1 69 ? -10.886 3.555 26.406 1.00 77.69 69 LEU A O 1
ATOM 551 N N . ASP A 1 70 ? -10.486 2.660 28.428 1.00 80.06 70 ASP A N 1
ATOM 552 C CA . ASP A 1 70 ? -9.175 2.082 28.133 1.00 80.06 70 ASP A CA 1
ATOM 553 C C . ASP A 1 70 ? -9.245 0.898 27.152 1.00 80.06 70 ASP A C 1
ATOM 555 O O . ASP A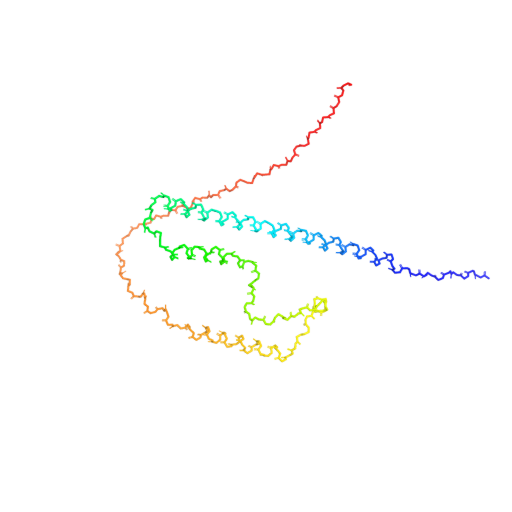 1 70 ? -8.411 0.780 26.257 1.00 80.06 70 ASP A O 1
ATOM 559 N N . GLU A 1 71 ? -10.284 0.060 27.232 1.00 77.06 71 GLU A N 1
ATOM 560 C CA . GLU A 1 71 ? -10.488 -1.042 26.284 1.00 77.06 71 GLU A CA 1
ATOM 561 C C . GLU A 1 71 ? -10.825 -0.515 24.890 1.00 77.06 71 GLU A C 1
ATOM 563 O O . GLU A 1 71 ? -10.293 -1.007 23.896 1.00 77.06 71 GLU A O 1
ATOM 568 N N . VAL A 1 72 ? -11.643 0.539 24.819 1.00 79.81 72 VAL A N 1
ATOM 569 C CA . VAL A 1 72 ? -11.964 1.225 23.560 1.00 79.81 72 VAL A CA 1
ATOM 570 C C . VAL A 1 72 ? -10.694 1.777 22.924 1.00 79.81 72 VAL A C 1
ATOM 572 O O . VAL A 1 72 ? -10.441 1.560 21.740 1.00 79.81 72 VAL A O 1
ATOM 575 N N . ASN A 1 73 ? -9.859 2.439 23.726 1.00 81.88 73 ASN A N 1
ATOM 576 C CA . ASN A 1 73 ? -8.605 3.015 23.263 1.00 81.88 73 ASN A CA 1
ATOM 577 C C . ASN A 1 73 ? -7.611 1.924 22.828 1.00 81.88 73 ASN A C 1
ATOM 579 O O . ASN A 1 73 ? -6.948 2.047 21.803 1.00 81.88 73 ASN A O 1
ATOM 583 N N . LYS A 1 74 ? -7.565 0.796 23.544 1.00 82.44 74 LYS A N 1
ATOM 584 C CA . LYS A 1 74 ? -6.743 -0.367 23.192 1.00 82.44 74 LYS A CA 1
ATOM 585 C C . LYS A 1 74 ? -7.186 -1.014 21.881 1.00 82.44 74 LYS A C 1
ATOM 587 O O . LYS A 1 74 ? -6.335 -1.326 21.051 1.00 82.44 74 LYS A O 1
ATOM 592 N N . VAL A 1 75 ? -8.489 -1.194 21.672 1.00 79.00 75 VAL A N 1
ATOM 593 C CA . VAL A 1 75 ? -9.046 -1.753 20.429 1.00 79.00 75 VAL A CA 1
ATOM 594 C C . VAL A 1 75 ? -8.837 -0.793 19.258 1.00 79.00 75 VAL A C 1
ATOM 596 O O . VAL A 1 75 ? -8.447 -1.224 18.174 1.00 79.00 75 VAL A O 1
ATOM 599 N N . MET A 1 76 ? -9.007 0.511 19.476 1.00 79.12 76 MET A N 1
ATOM 600 C CA . MET A 1 76 ? -8.734 1.527 18.461 1.00 79.12 76 MET A CA 1
ATOM 601 C C . MET A 1 76 ? -7.244 1.568 18.096 1.00 79.12 76 MET A C 1
ATOM 603 O O . MET A 1 76 ? -6.903 1.555 16.916 1.00 79.12 76 MET A O 1
ATOM 607 N N . LYS A 1 77 ? -6.357 1.468 19.092 1.00 81.06 77 LYS A N 1
ATOM 608 C CA . LYS A 1 77 ? -4.909 1.346 18.895 1.00 81.06 77 LYS A CA 1
ATOM 609 C C . LYS A 1 77 ? -4.529 0.063 18.150 1.00 81.06 77 LYS A C 1
ATOM 611 O O . LYS A 1 77 ? -3.647 0.104 17.305 1.00 81.06 77 LYS A O 1
ATOM 616 N N . LEU A 1 78 ? -5.198 -1.062 18.409 1.00 74.75 78 LEU A N 1
ATOM 617 C CA . LEU A 1 78 ? -5.009 -2.321 17.668 1.00 74.75 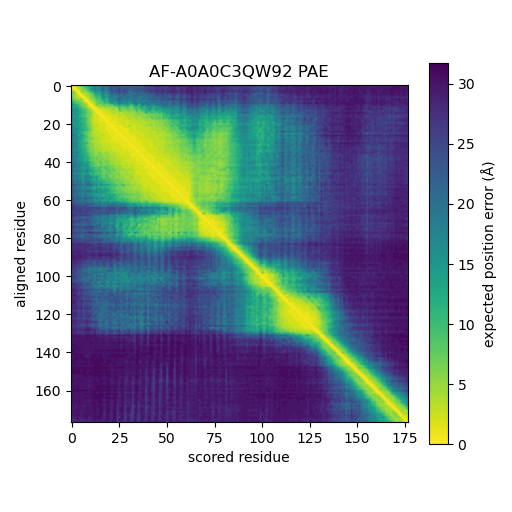78 LEU A CA 1
ATOM 618 C C . LEU A 1 78 ? -5.473 -2.213 16.206 1.00 74.75 78 LEU A C 1
ATOM 620 O O . LEU A 1 78 ? -4.811 -2.720 15.301 1.00 74.75 78 LEU A O 1
ATOM 624 N N . ALA A 1 79 ? -6.587 -1.524 15.960 1.00 74.19 79 ALA A N 1
ATOM 625 C CA . ALA A 1 79 ? -7.060 -1.244 14.607 1.00 74.19 79 ALA A CA 1
ATOM 626 C C . ALA A 1 79 ? -6.108 -0.301 13.851 1.00 74.19 79 ALA A C 1
ATOM 628 O O . ALA A 1 79 ? -5.964 -0.413 12.633 1.00 74.19 79 ALA A O 1
ATOM 629 N N . GLU A 1 80 ? -5.442 0.609 14.564 1.00 74.19 80 GLU A N 1
ATOM 630 C CA . GLU A 1 80 ? -4.379 1.458 14.028 1.00 74.19 80 GLU A CA 1
ATOM 631 C C . GLU A 1 80 ? -3.070 0.694 13.814 1.00 74.19 80 GLU A C 1
ATOM 633 O O . GLU A 1 80 ? -2.432 0.892 12.790 1.00 74.19 80 GLU A O 1
ATOM 638 N N . THR A 1 81 ? -2.654 -0.232 14.678 1.00 65.88 81 THR A N 1
ATOM 639 C CA . THR A 1 81 ? -1.397 -0.969 14.451 1.00 65.88 81 THR A CA 1
ATOM 640 C C . THR A 1 81 ? -1.475 -1.939 13.273 1.00 65.88 81 THR A C 1
ATOM 642 O O . THR A 1 81 ? -0.484 -2.122 12.569 1.00 65.88 81 THR A O 1
ATOM 645 N N . HIS A 1 82 ? -2.656 -2.487 12.967 1.00 59.72 82 HIS A N 1
ATOM 646 C CA . HIS A 1 82 ? -2.872 -3.288 11.754 1.00 59.72 82 HIS A CA 1
ATOM 647 C C . HIS A 1 82 ? -2.806 -2.448 10.453 1.00 59.72 82 HIS A C 1
ATOM 649 O O . HIS A 1 82 ? -2.848 -2.994 9.350 1.00 59.72 82 HIS A O 1
ATOM 655 N N . THR A 1 83 ? -2.665 -1.117 10.548 1.00 54.19 83 THR A N 1
ATOM 656 C CA . THR A 1 83 ? -2.403 -0.241 9.390 1.00 54.19 83 THR A CA 1
ATOM 657 C C . THR A 1 83 ? -0.947 -0.269 8.913 1.00 54.19 83 THR A C 1
ATOM 659 O O . THR A 1 83 ? -0.688 0.090 7.766 1.00 54.19 83 THR A O 1
ATOM 662 N N . LEU A 1 84 ? 0.000 -0.765 9.723 1.00 53.12 84 LEU A N 1
ATOM 663 C CA . LEU A 1 84 ? 1.444 -0.793 9.418 1.00 53.12 84 LEU A CA 1
ATOM 664 C C . LEU A 1 84 ? 1.878 -1.891 8.420 1.00 53.12 84 LEU A C 1
ATOM 666 O O . LEU A 1 84 ? 3.027 -2.322 8.404 1.00 53.12 84 LEU A O 1
ATOM 670 N N . GLY A 1 85 ? 0.966 -2.339 7.555 1.00 46.62 85 GLY A N 1
ATOM 671 C CA . GLY A 1 85 ? 1.346 -2.882 6.245 1.00 46.62 85 GLY A CA 1
ATOM 672 C C . GLY A 1 85 ? 1.683 -1.776 5.232 1.00 46.62 85 GLY A C 1
ATOM 673 O O . GLY A 1 85 ? 2.309 -2.047 4.210 1.00 46.62 85 GLY A O 1
ATOM 674 N N . ALA A 1 86 ? 1.296 -0.527 5.517 1.00 49.91 86 ALA A N 1
ATOM 675 C CA . ALA A 1 86 ? 1.918 0.653 4.934 1.00 49.91 86 ALA A CA 1
ATOM 676 C C . ALA A 1 86 ? 3.299 0.843 5.587 1.00 49.91 86 ALA A C 1
ATOM 678 O O . ALA A 1 86 ? 3.399 0.634 6.801 1.00 49.91 86 ALA A O 1
ATOM 679 N N . PRO A 1 87 ? 4.357 1.213 4.829 1.00 40.66 87 PRO A N 1
ATOM 680 C CA . PRO A 1 87 ? 5.652 1.494 5.438 1.00 40.66 87 PRO A CA 1
ATOM 681 C C . PRO A 1 87 ? 5.423 2.483 6.583 1.00 40.66 87 PRO A C 1
ATOM 683 O O . PRO A 1 87 ? 4.627 3.413 6.399 1.00 40.66 87 PRO A O 1
ATOM 686 N N . PRO A 1 88 ? 6.035 2.258 7.762 1.00 44.84 88 PRO A N 1
ATOM 687 C CA . PRO A 1 88 ? 5.890 3.171 8.881 1.00 44.84 88 PRO A CA 1
ATOM 688 C C . PRO A 1 88 ? 6.142 4.570 8.336 1.00 44.84 88 PRO A C 1
ATOM 690 O O . PRO A 1 88 ? 7.163 4.807 7.693 1.00 44.84 88 PRO A O 1
ATOM 693 N N . SER A 1 89 ? 5.182 5.478 8.514 1.00 47.34 89 SER A N 1
ATOM 694 C CA . SER A 1 89 ? 5.483 6.892 8.386 1.00 47.34 89 SER A CA 1
ATOM 695 C C . SER A 1 89 ? 6.574 7.144 9.412 1.00 47.34 89 SER A C 1
ATOM 697 O O . SER A 1 89 ? 6.294 7.161 10.612 1.00 47.34 89 SER A O 1
ATOM 699 N N . ASP A 1 90 ? 7.805 7.194 8.913 1.00 42.59 90 ASP A N 1
ATOM 700 C CA . ASP A 1 90 ? 9.025 7.470 9.638 1.00 42.59 90 ASP A CA 1
ATOM 701 C C . ASP A 1 90 ? 8.798 8.723 10.479 1.00 42.59 90 ASP A C 1
ATOM 703 O O . ASP A 1 90 ? 8.938 9.859 10.022 1.00 42.59 90 ASP A O 1
ATOM 707 N N . ALA A 1 91 ? 8.438 8.511 11.740 1.00 48.28 91 ALA A N 1
ATOM 708 C CA . ALA A 1 91 ? 8.862 9.415 12.774 1.00 48.28 91 ALA A CA 1
ATOM 709 C C . ALA A 1 91 ? 10.399 9.379 12.727 1.00 48.28 91 ALA A C 1
ATOM 711 O O . ALA A 1 91 ? 11.026 8.388 13.092 1.00 48.28 91 ALA A O 1
ATOM 712 N N . GLU A 1 92 ? 10.972 10.449 12.178 1.00 48.69 92 GLU A N 1
ATOM 713 C CA . GLU A 1 92 ? 12.364 10.861 12.380 1.00 48.69 92 GLU A CA 1
ATOM 714 C C . GLU A 1 92 ? 13.474 10.014 11.738 1.00 48.69 92 GLU A C 1
ATOM 716 O O . GLU A 1 92 ? 14.598 9.990 12.239 1.00 48.69 92 GLU A O 1
ATOM 721 N N . LYS A 1 93 ? 13.250 9.409 10.566 1.00 49.88 93 LYS A N 1
ATOM 722 C CA . LYS A 1 93 ? 14.381 9.110 9.670 1.00 49.88 93 LYS A CA 1
ATOM 723 C C . LYS A 1 93 ? 14.439 10.153 8.559 1.00 49.88 93 LYS A C 1
ATOM 725 O O . LYS A 1 93 ? 13.429 10.359 7.886 1.00 49.88 93 LYS A O 1
ATOM 730 N N . PRO A 1 94 ? 15.579 10.850 8.362 1.00 47.44 94 PRO A N 1
ATOM 731 C CA . PRO A 1 94 ? 15.714 11.792 7.266 1.00 47.44 94 PRO A CA 1
ATOM 732 C C . PRO A 1 94 ? 15.519 11.007 5.976 1.00 47.44 94 PRO A C 1
ATOM 734 O O . PRO A 1 94 ? 16.325 10.148 5.622 1.00 47.44 94 PRO A O 1
ATOM 737 N N . GLN A 1 95 ? 14.394 11.282 5.328 1.00 51.00 95 GLN A N 1
ATOM 738 C CA . GLN A 1 95 ? 14.000 10.737 4.048 1.00 51.00 95 GLN A CA 1
ATOM 739 C C . GLN A 1 95 ? 15.092 11.095 3.039 1.00 51.00 95 GLN A C 1
ATOM 741 O O . GLN A 1 95 ? 15.112 12.183 2.465 1.00 51.00 95 GLN A O 1
ATOM 746 N N . GLU A 1 96 ? 16.052 10.193 2.858 1.00 58.78 96 GLU A N 1
ATOM 747 C CA . GLU A 1 96 ? 16.998 10.305 1.768 1.00 58.78 96 GLU A CA 1
ATOM 748 C C . GLU A 1 96 ? 16.197 10.244 0.480 1.00 58.78 96 GLU A C 1
ATOM 750 O O . GLU A 1 96 ? 15.557 9.241 0.151 1.00 58.78 96 GLU A O 1
ATOM 755 N N . THR A 1 97 ? 16.200 11.364 -0.231 1.00 58.81 97 THR A N 1
ATOM 756 C CA . THR A 1 97 ? 15.546 11.511 -1.518 1.00 58.81 97 THR A CA 1
ATOM 757 C C . THR A 1 97 ? 16.208 10.541 -2.487 1.00 58.81 97 THR A C 1
ATOM 759 O O . THR A 1 97 ? 17.241 10.855 -3.074 1.00 58.81 97 THR A O 1
ATOM 762 N N . THR A 1 98 ? 15.646 9.342 -2.623 1.00 61.28 98 THR A N 1
ATOM 763 C CA . THR A 1 98 ? 16.132 8.346 -3.577 1.00 61.28 98 THR A CA 1
ATOM 764 C C . THR A 1 98 ? 15.987 8.949 -4.967 1.00 61.28 98 THR A C 1
ATOM 766 O O . THR A 1 98 ? 14.873 9.177 -5.445 1.00 61.28 98 THR A O 1
ATOM 769 N N . SER A 1 99 ? 17.108 9.287 -5.600 1.00 73.56 99 SER A N 1
ATOM 770 C CA . SER A 1 99 ? 17.091 9.867 -6.934 1.00 73.56 99 SER A CA 1
ATOM 771 C C . SER A 1 99 ? 16.759 8.773 -7.945 1.00 73.56 99 SER A C 1
ATOM 773 O O . SER A 1 99 ? 17.206 7.638 -7.805 1.00 73.56 99 SER A O 1
ATOM 775 N N . TRP A 1 100 ? 16.058 9.103 -9.033 1.00 77.88 100 TRP A N 1
ATOM 776 C CA . TRP A 1 100 ? 15.836 8.167 -10.151 1.00 77.88 100 TRP A CA 1
ATOM 777 C C . TRP A 1 100 ? 17.143 7.568 -10.693 1.00 77.88 100 TRP A C 1
ATOM 779 O O . TRP A 1 100 ? 17.164 6.456 -11.220 1.00 77.88 100 TRP A O 1
ATOM 789 N N . ARG A 1 101 ? 18.252 8.300 -10.540 1.00 75.69 101 ARG A N 1
ATOM 790 C CA . ARG A 1 101 ? 19.590 7.806 -10.873 1.00 75.69 101 ARG A CA 1
ATOM 791 C C . ARG A 1 101 ? 20.032 6.669 -9.950 1.00 75.69 101 ARG A C 1
ATOM 793 O O . ARG A 1 101 ? 20.617 5.718 -10.453 1.00 75.69 101 ARG A O 1
ATOM 800 N N . ASP A 1 102 ? 19.699 6.716 -8.665 1.00 77.38 102 ASP A N 1
ATOM 801 C CA . ASP A 1 102 ? 20.044 5.675 -7.688 1.00 77.38 102 ASP A CA 1
ATOM 802 C C . ASP A 1 102 ? 19.241 4.392 -7.922 1.00 77.38 102 ASP A C 1
ATOM 804 O O . ASP A 1 102 ? 19.736 3.295 -7.682 1.00 77.38 102 ASP A O 1
ATOM 808 N N . THR A 1 103 ? 18.021 4.501 -8.453 1.00 74.88 103 THR A N 1
ATOM 809 C CA . THR A 1 103 ? 17.208 3.333 -8.826 1.00 74.88 103 THR A CA 1
ATOM 810 C C . THR A 1 103 ? 17.749 2.626 -10.070 1.00 74.88 103 THR A C 1
ATOM 812 O O . THR A 1 103 ? 17.731 1.401 -10.134 1.00 74.88 103 THR A O 1
ATOM 815 N N . ILE A 1 104 ? 18.241 3.379 -11.062 1.00 77.31 104 ILE A N 1
ATOM 816 C CA . ILE A 1 104 ? 18.735 2.810 -12.329 1.00 77.31 104 ILE A CA 1
ATOM 817 C C . ILE A 1 104 ? 20.183 2.325 -12.207 1.00 77.31 104 ILE A C 1
ATOM 819 O O . ILE A 1 104 ? 20.530 1.282 -12.756 1.00 77.31 104 ILE A O 1
ATOM 823 N N . PHE A 1 105 ? 21.034 3.075 -11.509 1.00 78.75 105 PHE A N 1
ATOM 824 C CA . PHE A 1 105 ? 22.469 2.789 -11.414 1.00 78.75 105 PHE A CA 1
ATOM 825 C C . PHE A 1 105 ? 22.880 2.135 -10.090 1.00 78.75 105 PHE A C 1
ATOM 827 O O . PHE A 1 105 ? 24.055 1.818 -9.912 1.00 78.75 105 PHE A O 1
ATOM 834 N N . GLY A 1 106 ? 21.924 1.903 -9.187 1.00 62.81 106 GLY A N 1
ATOM 835 C CA . GLY A 1 106 ? 22.185 1.468 -7.822 1.00 62.81 106 GLY A CA 1
ATOM 836 C C . GLY A 1 106 ? 22.642 2.633 -6.942 1.00 62.81 106 GLY A C 1
ATOM 837 O O . GLY A 1 106 ? 23.365 3.531 -7.379 1.00 62.81 106 GLY A O 1
ATOM 838 N N . LYS A 1 107 ? 22.220 2.620 -5.675 1.00 72.38 107 LYS A N 1
ATOM 839 C CA . LYS A 1 107 ? 22.655 3.599 -4.675 1.00 72.38 107 LYS A CA 1
ATOM 840 C C . LYS A 1 107 ? 24.167 3.462 -4.488 1.00 72.38 107 LYS A C 1
ATOM 842 O O . LYS A 1 107 ? 24.646 2.414 -4.051 1.00 72.38 107 LYS A O 1
ATOM 847 N N . LYS A 1 108 ? 24.930 4.505 -4.827 1.00 64.69 108 LYS A N 1
ATOM 848 C CA . LYS A 1 108 ? 26.355 4.560 -4.482 1.00 64.69 108 LYS A CA 1
ATOM 849 C C . LYS A 1 108 ? 26.442 4.710 -2.969 1.00 64.69 108 LYS A C 1
ATOM 851 O O . LYS A 1 108 ? 26.087 5.758 -2.441 1.00 64.69 108 LYS A O 1
ATOM 856 N N . ARG A 1 109 ? 26.837 3.638 -2.287 1.00 56.88 109 ARG A N 1
ATOM 857 C CA . ARG A 1 109 ? 27.065 3.660 -0.845 1.00 56.88 109 ARG A CA 1
ATOM 858 C C . ARG A 1 109 ? 28.198 4.634 -0.526 1.00 56.88 109 ARG A C 1
ATOM 860 O O . ARG A 1 109 ? 29.263 4.564 -1.142 1.00 56.88 109 ARG A O 1
ATOM 867 N N . ASP A 1 110 ? 27.933 5.568 0.379 1.00 66.81 110 ASP A N 1
ATOM 868 C CA . ASP A 1 110 ? 28.966 6.427 0.944 1.00 66.81 110 ASP A CA 1
ATOM 869 C C . ASP A 1 110 ? 29.678 5.611 2.034 1.00 66.81 110 ASP A C 1
ATOM 8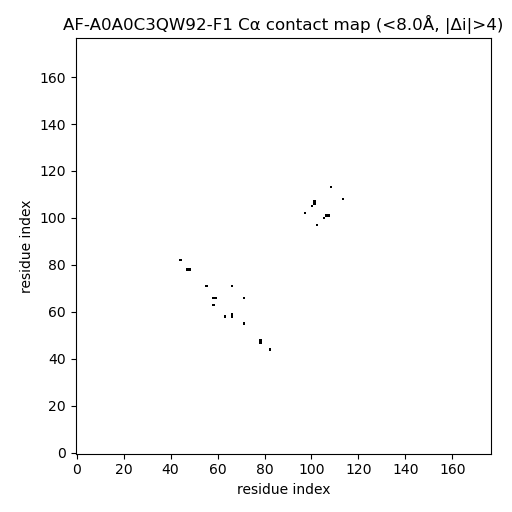71 O O . ASP A 1 110 ? 29.021 5.223 3.005 1.00 66.81 110 ASP A O 1
ATOM 875 N N . PRO A 1 111 ? 30.987 5.324 1.902 1.00 62.44 111 PRO A N 1
ATOM 876 C CA . PRO A 1 111 ? 31.699 4.460 2.845 1.00 62.44 111 PRO A CA 1
ATOM 877 C C . PRO A 1 111 ? 31.626 4.968 4.292 1.00 62.44 111 PRO A C 1
ATOM 879 O O . PRO A 1 111 ? 31.658 4.169 5.220 1.00 62.44 111 PRO A O 1
ATOM 882 N N . ARG A 1 112 ? 31.462 6.282 4.500 1.00 63.44 112 ARG A N 1
ATOM 883 C CA . ARG A 1 112 ? 31.346 6.869 5.845 1.00 63.44 112 ARG A CA 1
ATOM 884 C C . ARG A 1 112 ? 30.011 6.575 6.517 1.00 63.44 112 ARG A C 1
ATOM 886 O O . ARG A 1 112 ? 29.943 6.522 7.741 1.00 63.44 112 ARG A O 1
ATOM 893 N N . LYS A 1 113 ? 28.948 6.431 5.725 1.00 66.62 113 LYS A N 1
ATOM 894 C CA . LYS A 1 113 ? 27.608 6.153 6.241 1.00 66.62 113 LYS A CA 1
ATOM 895 C C . LYS A 1 113 ? 27.420 4.662 6.506 1.00 66.62 113 LYS A C 1
ATOM 897 O O . LYS A 1 113 ? 26.843 4.299 7.524 1.00 66.62 113 LYS A O 1
ATOM 902 N N . ASP A 1 114 ? 28.009 3.821 5.660 1.00 68.75 114 ASP A N 1
ATOM 903 C CA . ASP A 1 114 ? 28.047 2.372 5.864 1.00 68.75 114 ASP A CA 1
ATOM 904 C C . ASP A 1 114 ? 28.768 1.989 7.168 1.00 68.75 114 ASP A C 1
ATOM 906 O O . ASP A 1 114 ? 28.302 1.108 7.886 1.00 68.75 114 ASP A O 1
ATOM 910 N N . GLU A 1 115 ? 29.888 2.644 7.501 1.00 72.88 115 GLU A N 1
ATOM 911 C CA . GLU A 1 115 ? 30.618 2.388 8.754 1.00 72.88 115 GLU A CA 1
ATOM 912 C C . GLU A 1 115 ? 29.773 2.724 9.992 1.00 72.88 115 GLU A C 1
ATOM 914 O O . GLU A 1 115 ? 29.714 1.919 10.920 1.00 72.88 115 GLU A O 1
ATOM 919 N N . GLN A 1 116 ? 29.048 3.848 9.975 1.00 73.62 116 GLN A N 1
ATOM 920 C CA . GLN A 1 116 ? 28.134 4.221 11.063 1.00 73.62 116 GLN A CA 1
ATOM 921 C C . GLN A 1 116 ? 26.961 3.241 11.192 1.00 73.62 116 GLN A C 1
ATOM 923 O O . GLN A 1 116 ? 26.667 2.776 12.290 1.00 73.62 116 GLN A O 1
ATOM 928 N N . GLU A 1 117 ? 26.336 2.857 10.076 1.00 75.38 117 GLU A N 1
ATOM 929 C CA . GLU A 1 117 ? 25.238 1.883 10.077 1.00 75.38 117 GLU A CA 1
ATOM 930 C C . GLU A 1 117 ? 25.696 0.496 10.569 1.00 75.38 117 GLU A C 1
ATOM 932 O O . GLU A 1 117 ? 24.948 -0.205 11.255 1.00 75.38 117 GLU A O 1
ATOM 937 N N . LEU A 1 118 ? 26.937 0.099 10.267 1.00 79.31 118 LEU A N 1
ATOM 938 C CA . LEU A 1 118 ? 27.537 -1.146 10.754 1.00 79.31 118 LEU A CA 1
ATOM 939 C C . LEU A 1 118 ? 27.854 -1.099 12.252 1.00 79.31 118 LEU A C 1
ATOM 941 O O . LEU A 1 118 ? 27.673 -2.106 12.939 1.00 79.31 118 LEU A O 1
ATOM 945 N N . GLU A 1 119 ? 28.338 0.031 12.765 1.00 81.31 119 GLU A N 1
ATOM 946 C CA . GLU A 1 119 ? 28.575 0.221 14.199 1.00 81.31 119 GLU A CA 1
ATOM 947 C C . GLU A 1 119 ? 27.270 0.209 14.999 1.00 81.31 119 GLU A C 1
ATOM 949 O O . GLU A 1 119 ? 27.197 -0.444 16.042 1.00 81.31 119 GLU A O 1
ATOM 954 N N . ASP A 1 120 ? 26.225 0.857 14.489 1.00 84.38 120 ASP A N 1
ATOM 955 C CA . ASP A 1 120 ? 24.904 0.862 15.117 1.00 84.38 120 ASP A CA 1
ATOM 956 C C . ASP A 1 120 ? 24.273 -0.534 15.097 1.00 84.38 120 ASP A C 1
ATOM 958 O O . ASP A 1 120 ? 23.762 -1.003 16.115 1.00 84.38 120 ASP A O 1
ATOM 962 N N . ALA A 1 121 ? 24.393 -1.261 13.981 1.00 83.25 121 ALA A N 1
ATOM 963 C CA . ALA A 1 121 ? 23.954 -2.650 13.907 1.00 83.25 121 ALA A CA 1
ATOM 964 C C . ALA A 1 121 ? 24.702 -3.540 14.915 1.00 83.25 121 ALA A C 1
ATOM 966 O O . ALA A 1 121 ? 24.069 -4.347 15.595 1.00 83.25 121 ALA A O 1
ATOM 967 N N . LYS A 1 122 ? 26.027 -3.389 15.058 1.00 87.94 122 LYS A N 1
ATOM 968 C CA . LYS A 1 122 ? 26.819 -4.153 16.040 1.00 87.94 122 LYS A CA 1
ATOM 969 C C . LYS A 1 122 ? 26.367 -3.895 17.474 1.00 87.94 122 LYS A C 1
ATOM 971 O O . LYS A 1 122 ? 26.201 -4.857 18.215 1.00 87.94 122 LYS A O 1
ATOM 976 N N . LYS A 1 123 ? 26.110 -2.636 17.842 1.00 87.25 123 LYS A N 1
ATOM 977 C CA . LYS A 1 123 ? 25.617 -2.279 19.183 1.00 87.25 123 LYS A CA 1
ATOM 978 C C . LYS A 1 123 ? 24.271 -2.930 19.487 1.00 87.25 123 LYS A C 1
ATOM 980 O O . LYS A 1 123 ? 24.119 -3.510 20.553 1.00 87.25 123 LYS A O 1
ATOM 985 N N . ILE A 1 124 ? 23.334 -2.902 18.537 1.00 85.81 124 ILE A N 1
ATOM 986 C CA . ILE A 1 124 ? 22.016 -3.542 18.692 1.00 85.81 124 ILE A CA 1
ATOM 987 C C . ILE A 1 124 ? 22.167 -5.059 18.885 1.00 85.81 124 ILE A C 1
ATOM 989 O O . ILE A 1 124 ? 21.491 -5.658 19.720 1.00 85.81 124 ILE A O 1
ATOM 993 N N . TRP A 1 125 ? 23.071 -5.692 18.131 1.00 80.19 125 TRP A N 1
ATOM 994 C CA . TRP A 1 125 ? 23.354 -7.121 18.272 1.00 80.19 125 TRP A CA 1
ATOM 995 C C . TRP A 1 125 ? 24.006 -7.464 19.617 1.00 80.19 125 TRP A C 1
ATOM 997 O O . TRP A 1 125 ? 23.616 -8.448 20.244 1.00 80.19 125 TRP A O 1
ATOM 1007 N N . GLU A 1 126 ? 24.966 -6.663 20.080 1.00 86.94 126 GLU A N 1
ATOM 1008 C CA . GLU A 1 126 ? 25.614 -6.834 21.386 1.00 86.94 126 GLU A CA 1
ATOM 1009 C C . GLU A 1 126 ? 24.636 -6.614 22.547 1.00 86.94 126 GLU A C 1
ATOM 1011 O O . GLU A 1 126 ? 24.640 -7.386 23.506 1.00 86.94 126 GLU A O 1
ATOM 1016 N N . GLU A 1 127 ? 23.747 -5.626 22.436 1.00 84.50 127 GLU A N 1
ATOM 1017 C CA . GLU A 1 127 ? 22.685 -5.369 23.407 1.00 84.50 127 GLU A CA 1
ATOM 1018 C C . GLU A 1 127 ? 21.725 -6.565 23.502 1.00 84.50 127 GLU A C 1
ATOM 1020 O O . GLU A 1 127 ? 21.517 -7.094 24.596 1.00 84.50 127 GLU A O 1
ATOM 1025 N N . ALA A 1 128 ? 21.259 -7.093 22.365 1.00 80.12 128 ALA A N 1
ATOM 1026 C CA . ALA A 1 128 ? 20.390 -8.273 22.316 1.00 80.12 128 ALA A CA 1
ATOM 1027 C C . ALA A 1 128 ? 21.058 -9.546 22.879 1.00 80.12 128 ALA A C 1
ATOM 1029 O O . ALA A 1 128 ? 20.407 -10.372 23.530 1.00 80.12 128 ALA A O 1
ATOM 1030 N N . LEU A 1 129 ? 22.367 -9.707 22.661 1.00 77.00 129 LEU A N 1
ATOM 1031 C CA . LEU A 1 129 ? 23.161 -10.791 23.246 1.00 77.00 129 LEU A CA 1
ATOM 1032 C C . LEU A 1 129 ? 23.339 -10.617 24.763 1.00 77.00 129 LEU A C 1
ATOM 1034 O O . LEU A 1 129 ? 23.348 -11.609 25.490 1.00 77.00 129 LEU A O 1
ATOM 1038 N N . SER A 1 130 ? 23.441 -9.379 25.251 1.00 76.88 130 SER A N 1
ATOM 1039 C CA . SER A 1 130 ? 23.606 -9.078 26.679 1.00 76.88 130 SER A CA 1
ATOM 1040 C C . SER A 1 130 ? 22.310 -9.206 27.493 1.00 76.88 130 SER A C 1
ATOM 1042 O O . SER A 1 130 ? 22.352 -9.514 28.686 1.00 76.88 130 SER A O 1
ATOM 1044 N N . GLU A 1 131 ? 21.149 -9.030 26.855 1.00 66.81 131 GLU A N 1
ATOM 1045 C CA . GLU A 1 131 ? 19.836 -9.087 27.510 1.00 66.81 131 GLU A CA 1
ATOM 1046 C C . GLU A 1 131 ? 19.337 -10.533 27.760 1.00 66.81 131 GLU A C 1
ATOM 1048 O O . GLU A 1 131 ? 18.362 -10.770 28.482 1.00 66.81 131 GLU A O 1
ATOM 1053 N N . SER A 1 132 ? 20.061 -11.535 27.253 1.00 55.88 132 SER A N 1
ATOM 1054 C CA . SER A 1 132 ? 19.778 -12.965 27.430 1.00 55.88 132 SER A CA 1
ATOM 1055 C C . SER A 1 132 ? 20.802 -13.587 28.403 1.00 55.88 132 SER A C 1
ATOM 1057 O O . SER A 1 132 ? 21.846 -14.028 27.924 1.00 55.88 132 SER A O 1
ATOM 1059 N N . PRO A 1 133 ? 20.589 -13.652 29.747 1.00 53.03 133 PRO A N 1
ATOM 1060 C CA . PRO A 1 133 ? 19.493 -14.399 30.378 1.00 53.03 133 PRO A CA 1
ATOM 1061 C C . PRO A 1 133 ? 19.090 -13.865 31.783 1.00 53.03 133 PRO A C 1
ATOM 1063 O O . PRO A 1 133 ? 19.652 -14.273 32.800 1.00 53.03 133 PRO A O 1
ATOM 1066 N N . LYS A 1 134 ? 18.084 -12.988 31.900 1.00 52.78 134 LYS A N 1
ATOM 1067 C CA . LYS A 1 134 ? 17.498 -12.646 33.226 1.00 52.78 134 LYS A CA 1
ATOM 1068 C C . LYS A 1 134 ? 15.998 -12.898 33.360 1.00 52.78 134 LYS A C 1
ATOM 1070 O O . LYS A 1 134 ? 15.446 -12.712 34.439 1.00 52.78 134 LYS A O 1
ATOM 1075 N N . LYS A 1 135 ? 15.335 -13.399 32.311 1.00 51.56 135 LYS A N 1
ATOM 1076 C CA . LYS A 1 135 ? 13.881 -13.640 32.315 1.00 51.56 135 LYS A CA 1
ATOM 1077 C C . LYS A 1 135 ? 13.458 -15.116 32.313 1.00 51.56 135 LYS A C 1
ATOM 1079 O O . LYS A 1 135 ? 12.329 -15.416 31.946 1.00 51.56 135 LYS A O 1
ATOM 1084 N N . LEU A 1 136 ? 14.334 -16.032 32.741 1.00 51.75 136 LEU A N 1
ATOM 1085 C CA . LEU A 1 136 ? 14.009 -17.463 32.896 1.00 51.75 136 LEU A CA 1
ATOM 1086 C C . LEU A 1 136 ? 14.036 -17.969 34.350 1.00 51.75 136 LEU A C 1
ATOM 1088 O O . LEU A 1 136 ? 13.820 -19.153 34.584 1.00 51.75 136 LEU A O 1
ATOM 1092 N N . THR A 1 137 ? 14.211 -17.091 35.342 1.00 45.31 137 THR A N 1
ATOM 1093 C CA . THR A 1 137 ? 14.285 -17.491 36.761 1.00 45.31 137 THR A CA 1
ATOM 1094 C C . THR A 1 137 ? 13.031 -17.121 37.560 1.00 45.31 137 THR A C 1
ATOM 1096 O O . THR A 1 137 ? 13.143 -16.707 38.702 1.00 45.31 137 THR A O 1
ATOM 1099 N N . ILE A 1 138 ? 11.829 -17.236 36.982 1.00 49.50 138 ILE A N 1
ATOM 1100 C CA . ILE A 1 138 ? 10.562 -17.253 37.747 1.00 49.50 138 ILE A CA 1
ATOM 1101 C C . ILE A 1 138 ? 9.547 -18.158 37.025 1.00 49.50 138 ILE A C 1
ATOM 1103 O O . ILE A 1 138 ? 8.543 -17.682 36.515 1.00 49.50 138 ILE A O 1
ATOM 1107 N N . ALA A 1 139 ? 9.839 -19.456 36.895 1.00 45.84 139 ALA A N 1
ATOM 1108 C CA . ALA A 1 139 ? 8.827 -20.488 36.601 1.00 45.84 139 ALA A CA 1
ATOM 1109 C C . ALA A 1 139 ? 9.357 -21.922 36.824 1.00 45.84 139 ALA A C 1
ATOM 1111 O O . ALA A 1 139 ? 8.968 -22.845 36.116 1.00 45.84 139 ALA A O 1
ATOM 1112 N N . SER A 1 140 ? 10.256 -22.129 37.792 1.00 44.56 140 SER A N 1
ATOM 1113 C CA . SER A 1 140 ? 10.650 -23.475 38.239 1.00 44.56 140 SER A CA 1
ATOM 1114 C C . SER A 1 140 ? 10.067 -23.758 39.623 1.00 44.56 140 SER A C 1
ATOM 1116 O O . SER A 1 140 ? 10.781 -24.101 40.555 1.00 44.56 140 SER A O 1
ATOM 1118 N N . GLU A 1 141 ? 8.755 -23.584 39.745 1.00 44.78 141 GLU A N 1
ATOM 1119 C CA . GLU A 1 141 ? 7.947 -24.116 40.843 1.00 44.78 141 GLU A CA 1
ATOM 1120 C C . GLU A 1 141 ? 6.720 -24.767 40.191 1.00 44.78 141 GLU A C 1
ATOM 1122 O O . GLU A 1 141 ? 5.629 -24.209 40.140 1.00 44.78 141 GLU A O 1
ATOM 1127 N N . ALA A 1 142 ? 6.941 -25.924 39.569 1.00 41.97 142 ALA A N 1
ATOM 1128 C CA . ALA A 1 142 ? 5.887 -26.782 39.052 1.00 41.97 142 ALA A CA 1
ATOM 1129 C C . ALA A 1 142 ? 6.060 -28.167 39.678 1.00 41.97 142 ALA A C 1
ATOM 1131 O O . ALA A 1 142 ? 6.846 -28.994 39.224 1.00 41.97 142 ALA A O 1
ATOM 1132 N N . GLN A 1 143 ? 5.369 -28.330 40.805 1.00 43.41 143 GLN A N 1
ATOM 1133 C CA . GLN A 1 143 ? 4.552 -29.484 41.172 1.00 43.41 143 GLN A CA 1
ATOM 1134 C C . GLN A 1 143 ? 4.844 -30.799 40.417 1.00 43.41 143 GLN A C 1
ATOM 1136 O O . GLN A 1 143 ? 4.621 -30.925 39.214 1.00 43.41 143 GLN A O 1
ATOM 1141 N N . ALA A 1 144 ? 5.257 -31.812 41.178 1.00 45.94 144 ALA A N 1
ATOM 1142 C CA . ALA A 1 144 ? 5.431 -33.191 40.736 1.00 45.94 144 ALA A CA 1
ATOM 1143 C C . ALA A 1 144 ? 4.183 -33.777 40.026 1.00 45.94 144 ALA A C 1
ATOM 1145 O O . ALA A 1 144 ? 3.064 -33.570 40.507 1.00 45.94 144 ALA A O 1
ATOM 1146 N N . PRO A 1 145 ? 4.342 -34.572 38.948 1.00 60.78 145 PRO A N 1
ATOM 1147 C CA . PRO A 1 145 ? 3.245 -35.350 38.379 1.00 60.78 145 PRO A CA 1
ATOM 1148 C C . PRO A 1 145 ? 3.041 -36.677 39.144 1.00 60.78 145 PRO A C 1
ATOM 1150 O O . PRO A 1 145 ? 4.023 -37.361 39.448 1.00 60.78 145 PRO A O 1
ATOM 1153 N N . PRO A 1 146 ? 1.794 -37.101 39.437 1.00 62.25 146 PRO A N 1
ATOM 1154 C CA . PRO A 1 146 ? 1.531 -38.456 39.914 1.00 62.25 146 PRO A CA 1
ATOM 1155 C C . PRO A 1 146 ? 1.705 -39.491 38.781 1.00 62.25 146 PRO A C 1
ATOM 1157 O O . PRO A 1 146 ? 1.395 -39.198 37.623 1.00 62.25 146 PRO A O 1
ATOM 1160 N N . PRO A 1 147 ? 2.170 -40.717 39.090 1.00 56.62 147 PRO A N 1
ATOM 1161 C CA . PRO A 1 147 ? 2.337 -41.777 38.104 1.00 56.62 147 PRO A CA 1
ATOM 1162 C C . PRO A 1 147 ? 1.001 -42.481 37.841 1.00 56.62 147 PRO A C 1
ATOM 1164 O O . PRO A 1 147 ? 0.364 -42.979 38.767 1.00 56.62 147 PRO A O 1
ATOM 1167 N N . GLY A 1 148 ? 0.585 -42.579 36.577 1.00 41.78 148 GLY A N 1
ATOM 1168 C CA . GLY A 1 148 ? -0.594 -43.374 36.240 1.00 41.78 148 GLY A CA 1
ATOM 1169 C C . GLY A 1 148 ? -1.036 -43.292 34.785 1.00 41.78 148 GLY A C 1
ATOM 1170 O O . GLY A 1 148 ? -1.776 -42.393 34.422 1.00 41.78 148 GLY A O 1
ATOM 1171 N N . LEU A 1 149 ? -0.582 -44.275 34.000 1.00 46.66 149 LEU A N 1
ATOM 1172 C CA . LEU A 1 149 ? -1.342 -45.050 33.004 1.00 46.66 149 LEU A CA 1
ATOM 1173 C C . LEU A 1 149 ? -2.326 -44.311 32.076 1.00 46.66 149 LEU A C 1
ATOM 1175 O O . LEU A 1 149 ? -3.389 -43.870 32.500 1.00 46.66 149 LEU A O 1
ATOM 1179 N N . GLY A 1 150 ? -2.077 -44.388 30.765 1.00 39.31 150 GLY A N 1
ATOM 1180 C CA . GLY A 1 150 ? -3.155 -44.227 29.788 1.00 39.31 150 GLY A CA 1
ATOM 1181 C C . GLY A 1 150 ? -2.696 -43.869 28.387 1.00 39.31 150 GLY A C 1
ATOM 1182 O O . GLY A 1 150 ? -2.775 -42.718 27.975 1.00 39.31 150 GLY A O 1
ATOM 1183 N N . SER A 1 151 ? -2.251 -44.869 27.636 1.00 53.84 151 SER A N 1
ATOM 1184 C CA . SER A 1 151 ? -2.129 -44.819 26.183 1.00 53.84 151 SER A CA 1
ATOM 1185 C C . SER A 1 151 ? -3.475 -44.425 25.557 1.00 53.84 151 SER A C 1
ATOM 1187 O O . SER A 1 151 ? -4.417 -45.213 25.582 1.00 53.84 151 SER A O 1
ATOM 1189 N N . ALA A 1 152 ? -3.571 -43.236 24.966 1.00 47.34 152 ALA A N 1
ATOM 1190 C CA . ALA A 1 152 ? -4.676 -42.873 24.083 1.00 47.34 152 ALA A CA 1
ATOM 1191 C C . ALA A 1 152 ? -4.130 -42.049 22.914 1.00 47.34 152 ALA A C 1
ATOM 1193 O O . ALA A 1 152 ? -3.955 -40.834 22.981 1.00 47.34 152 ALA A O 1
ATOM 1194 N N . ILE A 1 153 ? -3.814 -42.767 21.839 1.00 52.91 153 ILE A N 1
ATOM 1195 C CA . ILE A 1 153 ? -3.542 -42.218 20.516 1.00 52.91 153 ILE A CA 1
ATOM 1196 C C . ILE A 1 153 ? -4.876 -41.662 20.008 1.00 52.91 153 ILE A C 1
ATOM 1198 O O . ILE A 1 153 ? -5.695 -42.402 19.470 1.00 52.91 153 ILE A O 1
ATOM 1202 N N . THR A 1 154 ? -5.120 -40.370 20.221 1.00 51.53 154 THR A N 1
ATOM 1203 C CA . THR A 1 154 ? -6.256 -39.677 19.607 1.00 51.53 154 THR A CA 1
ATOM 1204 C C . THR A 1 154 ? -5.832 -39.153 18.242 1.00 51.53 154 THR A C 1
ATOM 1206 O O . THR A 1 154 ? -4.982 -38.276 18.105 1.00 51.53 154 THR A O 1
ATOM 1209 N N . SER A 1 155 ? -6.434 -39.766 17.231 1.00 47.78 155 SER A N 1
ATOM 1210 C CA . SER A 1 155 ? -6.386 -39.462 15.807 1.00 47.78 155 SER A CA 1
ATOM 1211 C C . SER A 1 155 ? -6.660 -37.991 15.478 1.00 47.78 155 SER A C 1
ATOM 1213 O O . SER A 1 155 ? -7.665 -37.428 15.912 1.00 47.78 155 SER A O 1
ATOM 1215 N N . TYR A 1 156 ? -5.824 -37.408 14.620 1.00 52.09 156 TYR A N 1
ATOM 1216 C CA . TYR A 1 156 ? -6.118 -36.149 13.936 1.00 52.09 156 TYR A CA 1
ATOM 1217 C C . TYR A 1 156 ? -7.254 -36.348 12.916 1.00 52.09 156 TYR A C 1
ATOM 1219 O O . TYR A 1 156 ? -7.176 -37.288 12.119 1.00 52.09 156 TYR A O 1
ATOM 1227 N N . PRO A 1 157 ? -8.275 -35.474 12.858 1.00 55.28 157 PRO A N 1
ATOM 1228 C CA . PRO A 1 157 ? -9.211 -35.469 11.747 1.00 55.28 157 PRO A CA 1
ATOM 1229 C C . PRO A 1 157 ? -8.574 -34.799 10.522 1.00 55.28 157 PRO A C 1
ATOM 1231 O O . PRO A 1 157 ? -8.200 -33.627 10.518 1.00 55.28 157 PRO A O 1
ATOM 1234 N N . GLN A 1 158 ? -8.460 -35.600 9.470 1.00 50.47 158 GLN A N 1
ATOM 1235 C CA . GLN A 1 158 ? -8.041 -35.251 8.121 1.00 50.47 158 GLN A CA 1
ATOM 1236 C C . GLN A 1 158 ? -9.080 -34.303 7.489 1.00 50.47 158 GLN A C 1
ATOM 1238 O O . GLN A 1 158 ? -10.181 -34.729 7.151 1.00 50.47 158 GLN A O 1
ATOM 1243 N N . SER A 1 159 ? -8.757 -33.013 7.338 1.00 50.00 159 SER A N 1
ATOM 1244 C CA . SER A 1 159 ? -9.623 -32.051 6.636 1.00 50.00 159 SER A CA 1
ATOM 1245 C C . SER A 1 159 ? -9.196 -31.930 5.172 1.00 50.00 159 SER A C 1
ATOM 1247 O O . SER A 1 159 ? -8.195 -31.295 4.839 1.00 50.00 159 SER A O 1
ATOM 1249 N N . SER A 1 160 ? -9.938 -32.601 4.293 1.00 54.06 160 SER A N 1
ATOM 1250 C CA . SER A 1 160 ? -9.827 -32.510 2.837 1.00 54.06 160 SER A CA 1
ATOM 1251 C C . SER A 1 160 ? -10.552 -31.264 2.316 1.00 54.06 160 SER A C 1
ATOM 1253 O O . SER A 1 160 ? -11.770 -31.152 2.459 1.00 54.06 160 SER A O 1
ATOM 1255 N N . LEU A 1 161 ? -9.827 -30.356 1.659 1.00 60.09 161 LEU A N 1
ATOM 1256 C CA . LEU A 1 161 ? -10.409 -29.256 0.884 1.00 60.09 161 LEU A CA 1
ATOM 1257 C C . LEU A 1 161 ? -10.881 -29.771 -0.491 1.00 60.09 161 LEU A C 1
ATOM 1259 O O . LEU A 1 161 ? -10.070 -30.359 -1.211 1.00 60.09 161 LEU A O 1
ATOM 1263 N N . PRO A 1 162 ? -12.132 -29.523 -0.921 1.00 61.38 162 PRO A N 1
ATOM 1264 C CA . PRO A 1 162 ? -12.523 -29.744 -2.305 1.00 61.38 162 PRO A CA 1
ATOM 1265 C C . PRO A 1 162 ? -12.126 -28.548 -3.184 1.00 61.38 162 PRO A C 1
ATOM 1267 O O . PRO A 1 162 ? -12.670 -27.448 -3.078 1.00 61.38 162 PRO A O 1
ATOM 1270 N N . VAL A 1 163 ? -11.200 -28.795 -4.111 1.00 57.09 163 VAL A N 1
ATOM 1271 C CA . VAL A 1 163 ? -10.987 -27.974 -5.308 1.00 57.09 163 VAL A CA 1
ATOM 1272 C C . VAL A 1 163 ? -12.261 -28.033 -6.152 1.00 57.09 163 VAL A C 1
ATOM 1274 O O . VAL A 1 163 ? -12.603 -29.083 -6.685 1.00 57.09 163 VAL A O 1
ATOM 1277 N N . THR A 1 164 ? -12.966 -26.910 -6.292 1.00 57.66 164 THR A N 1
ATOM 1278 C CA . THR A 1 164 ? -14.012 -26.756 -7.312 1.00 57.66 164 THR A CA 1
ATOM 1279 C C . THR A 1 164 ? -13.543 -25.756 -8.356 1.00 57.66 164 THR A C 1
ATOM 1281 O O . THR A 1 164 ? -13.659 -24.543 -8.209 1.00 57.66 164 THR A O 1
ATOM 1284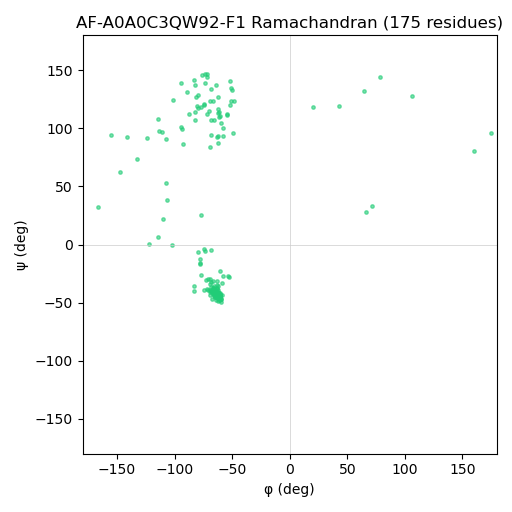 N N . THR A 1 165 ? -13.001 -26.308 -9.437 1.00 56.84 165 THR A N 1
ATOM 1285 C CA . THR A 1 165 ? -12.885 -25.660 -10.740 1.00 56.84 165 THR A CA 1
ATOM 1286 C C . THR A 1 165 ? -14.282 -25.582 -11.354 1.00 56.84 165 THR A C 1
ATOM 1288 O O . THR A 1 165 ? -14.848 -26.606 -11.728 1.00 56.84 165 THR A O 1
ATOM 1291 N N . GLN A 1 166 ? -14.843 -24.381 -11.499 1.00 50.56 166 GLN A N 1
ATOM 1292 C CA . GLN A 1 166 ? -15.953 -24.151 -12.426 1.00 50.56 166 GLN A CA 1
ATOM 1293 C C . GLN A 1 166 ? -15.498 -23.214 -13.542 1.00 50.56 166 GLN A C 1
ATOM 1295 O O . GLN A 1 166 ? -15.273 -22.023 -13.347 1.00 50.56 166 GLN A O 1
ATOM 1300 N N . ALA A 1 167 ? -15.334 -23.812 -14.721 1.00 62.59 167 ALA A N 1
ATOM 1301 C CA . ALA A 1 167 ? -15.134 -23.136 -15.990 1.00 62.59 167 ALA A CA 1
ATOM 1302 C C . ALA A 1 167 ? -16.466 -22.553 -16.510 1.00 62.59 167 ALA A C 1
ATOM 1304 O O . ALA A 1 167 ? -17.514 -23.185 -16.340 1.00 62.59 167 ALA A O 1
ATOM 1305 N N . PRO A 1 168 ? -16.457 -21.397 -17.197 1.00 61.62 168 PRO A N 1
ATOM 1306 C CA . PRO A 1 168 ? -17.653 -20.865 -17.838 1.00 61.62 168 PRO A CA 1
ATOM 1307 C C . PRO A 1 168 ? -17.998 -21.662 -19.107 1.00 61.62 168 PRO A C 1
ATOM 1309 O O . PRO A 1 168 ? -17.220 -21.731 -20.060 1.00 61.62 168 PRO A O 1
ATOM 1312 N N . LYS A 1 169 ? -19.199 -22.255 -19.125 1.00 58.59 169 LYS A N 1
ATOM 1313 C CA . LYS A 1 169 ? -19.806 -22.860 -20.318 1.00 58.59 169 LYS A CA 1
ATOM 1314 C C . LYS A 1 169 ? -20.123 -21.772 -21.350 1.00 58.59 169 LYS A C 1
ATOM 1316 O O . LYS A 1 169 ? -20.886 -20.849 -21.072 1.00 58.59 169 LYS A O 1
ATOM 1321 N N . LYS A 1 170 ? -19.574 -21.933 -22.558 1.00 53.03 170 LYS A N 1
ATOM 1322 C CA . LYS A 1 170 ? -20.053 -21.293 -23.792 1.00 53.03 170 LYS A CA 1
ATOM 1323 C C . LYS A 1 170 ? -21.558 -21.541 -23.931 1.00 53.03 170 LYS A C 1
ATOM 1325 O O . LYS A 1 170 ? -21.977 -22.695 -23.973 1.00 53.03 170 LYS A O 1
ATOM 1330 N N . SER A 1 171 ? -22.351 -20.476 -24.037 1.00 61.19 171 SER A N 1
ATOM 1331 C CA . SER A 1 171 ? -23.684 -20.571 -24.631 1.00 61.19 171 SER A CA 1
ATOM 1332 C C . SER A 1 171 ? -23.559 -20.216 -26.107 1.00 61.19 171 SER A C 1
ATOM 1334 O O . SER A 1 171 ? -23.417 -19.066 -26.509 1.00 61.19 171 SER A O 1
ATOM 1336 N N . GLU A 1 172 ? -23.507 -21.272 -26.901 1.00 53.59 172 GLU A N 1
ATOM 1337 C CA . GLU A 1 172 ? -23.688 -21.260 -28.338 1.00 53.59 172 GLU A CA 1
ATOM 1338 C C . GLU A 1 172 ? -25.202 -21.270 -28.574 1.00 53.59 172 GLU A C 1
ATOM 1340 O O . GLU A 1 172 ? -25.878 -22.258 -28.296 1.00 53.59 172 GLU A O 1
ATOM 1345 N N . LYS A 1 173 ? -25.762 -20.137 -29.003 1.00 61.16 173 LYS A N 1
ATOM 1346 C CA . LYS A 1 173 ? -27.076 -20.110 -29.646 1.00 61.16 173 LYS A CA 1
ATOM 1347 C C . LYS A 1 173 ? -26.869 -19.697 -31.084 1.00 61.16 173 LYS A C 1
ATOM 1349 O O . LYS A 1 173 ? -26.723 -18.523 -31.409 1.00 61.16 173 LYS A O 1
ATOM 1354 N N . ALA A 1 174 ? -26.835 -20.721 -31.913 1.00 62.34 174 ALA A N 1
ATOM 1355 C CA . ALA A 1 174 ? -27.044 -20.632 -33.330 1.00 62.34 174 ALA A CA 1
ATOM 1356 C C . ALA A 1 174 ? -28.540 -20.927 -33.587 1.00 62.34 174 ALA A C 1
ATOM 1358 O O . ALA A 1 174 ? -29.083 -21.861 -32.996 1.00 62.34 174 ALA A O 1
ATOM 1359 N N . VAL A 1 175 ? -29.138 -20.156 -34.508 1.00 58.19 175 VAL A N 1
ATOM 1360 C CA . VAL A 1 175 ? -29.912 -20.678 -35.655 1.00 58.19 175 VAL A CA 1
ATOM 1361 C C . VAL A 1 175 ? -31.467 -20.588 -35.669 1.00 58.19 175 VAL A C 1
ATOM 1363 O O . VAL A 1 175 ? -32.147 -21.098 -34.784 1.00 58.19 175 VAL A O 1
ATOM 1366 N N . PHE A 1 176 ? -31.935 -20.022 -36.806 1.00 51.22 176 PHE A N 1
ATOM 1367 C CA . PHE A 1 176 ? -33.242 -20.009 -37.519 1.00 51.22 176 PHE A CA 1
ATOM 1368 C C . PHE A 1 176 ? -34.457 -19.346 -36.830 1.00 51.22 176 PHE A C 1
ATOM 1370 O O . PHE A 1 176 ? -34.726 -19.600 -35.664 1.00 51.22 176 PHE A O 1
ATOM 1377 N N . TYR A 1 177 ? -35.251 -18.480 -37.476 1.00 51.94 177 TYR A N 1
ATOM 1378 C CA . TYR A 1 177 ? -35.552 -18.243 -38.903 1.00 51.94 177 TYR A CA 1
ATOM 1379 C C . TYR A 1 177 ? -35.396 -16.773 -39.314 1.00 51.94 177 TYR A C 1
ATOM 1381 O O . TYR A 1 177 ? -35.646 -15.898 -38.456 1.00 51.94 177 TYR A O 1
#

Secondary structure (DSSP, 8-state):
----PPP----HHHHHHHHHHHHHHHHHHHHHHHHHHHHHHHHHHHHHHHHHHHHHHHHHHTT-TT--HHHHHHHHHHHHHTTTTSPP--SS-------HHHHHH-----HHHHHHHHHHHHHHHHHHHHTTTSSSSS-----PPPP-------PPP---------PPPP-------

Radius of gyration: 32.49 Å; Cα contacts (8 Å, |Δi|>4): 13; chains: 1; bounding box: 67×57×105 Å

Sequence (177 aa):
MDPLAPPLRRRPFRYAFHILSGLAMTSLALHIINQRDAHRSDRLHLATKTTILEELTGRIRSGDPSLTLDEVNKVMKLAETHTLGAPPSDAEKPQETTSWRDTIFGKKRDPRKDEQELEDAKKIWEEALSESPKKLTIASEAQAPPPGLGSAITSYPQSSLPVTTQAPKKSEKAVFY